Protein AF-A0A9E4UP31-F1 (afdb_monomer_lite)

Secondary structure (DSSP, 8-state):
-TTSGGGGS-SSSSP-TTHHHHHHHHHTT---EEEEEEEES-TTS--TTPEEEETTEEEEEEEEEEE-TTS-EEEEEEEEGGG-STT-EEEETTTEEEEEEEETT--

Sequence (107 aa):
LEAGLKDFISFNKGCYVGQEVVARLDTYDKVQRHLVRLSWKTVQAVSAGAALFFDGKQVGAITSVAASVSGAAEGLGYVRNAQAGQGTVLTADGDVEVRVGEPVGLA

Foldseek 3Di:
DQALCVVVDDLPDDDDPCSVVVVVCVVVVVRFKFKWKKKFQAQPQDDAQWFKADPNDGFWGFHAKDQDPNRIIMGIIIGTPVQQDFQRWIATNPRTTMGTHHTHNDD

Radius of gyration: 15.66 Å; chains: 1; bounding box: 41×24×41 Å

pLDDT: mean 87.24, std 9.49, range [46.12, 97.56]

Structure (mmCIF, N/CA/C/O backbone):
data_AF-A0A9E4UP31-F1
#
_entry.id   AF-A0A9E4UP31-F1
#
loop_
_atom_site.group_PDB
_atom_site.id
_atom_site.type_symbol
_atom_site.label_atom_id
_atom_site.label_alt_id
_atom_site.label_comp_id
_atom_site.label_asym_id
_atom_site.label_entity_id
_atom_site.label_seq_id
_atom_site.pdbx_PDB_ins_code
_atom_site.Cartn_x
_atom_site.Cartn_y
_atom_site.Cartn_z
_atom_site.occupancy
_atom_site.B_iso_or_equiv
_atom_site.auth_seq_id
_atom_site.auth_comp_id
_atom_site.auth_asym_id
_atom_site.auth_atom_id
_atom_site.pdbx_PDB_model_num
ATOM 1 N N . LEU A 1 1 ? 10.318 2.580 -8.915 1.00 77.12 1 LEU A N 1
ATOM 2 C CA . LEU A 1 1 ? 9.079 3.122 -9.514 1.00 77.12 1 LEU A CA 1
ATOM 3 C C . LEU A 1 1 ? 7.900 2.901 -8.577 1.00 77.12 1 LEU A C 1
ATOM 5 O O . LEU A 1 1 ? 7.413 3.877 -8.040 1.00 77.12 1 LEU A O 1
ATOM 9 N N . GLU A 1 2 ? 7.539 1.652 -8.266 1.00 80.31 2 GLU A N 1
ATOM 10 C CA . GLU A 1 2 ? 6.442 1.329 -7.325 1.00 80.31 2 GLU A CA 1
ATOM 11 C C . GLU A 1 2 ? 6.605 1.966 -5.927 1.00 80.31 2 GLU A C 1
ATOM 13 O O . GLU A 1 2 ? 5.630 2.357 -5.297 1.00 80.31 2 GLU A O 1
ATOM 18 N N . ALA A 1 3 ? 7.845 2.122 -5.451 1.00 84.38 3 ALA A N 1
ATOM 19 C CA . ALA A 1 3 ? 8.160 2.756 -4.167 1.00 84.38 3 ALA A CA 1
ATOM 20 C C . ALA A 1 3 ? 8.205 4.300 -4.191 1.00 84.38 3 ALA A C 1
ATOM 22 O O . ALA A 1 3 ? 8.637 4.900 -3.212 1.00 84.38 3 ALA A O 1
ATOM 23 N N . GLY A 1 4 ? 7.882 4.949 -5.315 1.00 81.38 4 GLY A N 1
ATOM 24 C CA . GLY A 1 4 ? 7.938 6.414 -5.430 1.00 81.38 4 GLY A CA 1
ATOM 25 C C . GLY A 1 4 ? 9.334 7.021 -5.591 1.00 81.38 4 GLY A C 1
ATOM 26 O O . GLY A 1 4 ? 9.474 8.213 -5.802 1.00 81.38 4 GLY A O 1
ATOM 27 N N . LEU A 1 5 ? 10.400 6.221 -5.542 1.00 85.38 5 LEU A N 1
ATOM 28 C CA . LEU A 1 5 ? 11.787 6.716 -5.579 1.00 85.38 5 LEU A CA 1
ATOM 29 C C . LEU A 1 5 ? 12.307 7.020 -6.997 1.00 85.38 5 LEU A C 1
ATOM 31 O O . LEU A 1 5 ? 13.488 6.815 -7.279 1.00 85.38 5 LEU A O 1
ATOM 35 N N . LYS A 1 6 ? 11.433 7.437 -7.922 1.00 83.81 6 LYS A N 1
ATOM 36 C CA . LYS A 1 6 ? 11.808 7.683 -9.326 1.00 83.81 6 LYS A CA 1
ATOM 37 C C . LYS A 1 6 ? 12.844 8.804 -9.444 1.00 83.81 6 LYS A C 1
ATOM 39 O O . LYS A 1 6 ? 13.796 8.647 -10.201 1.00 83.81 6 LYS A O 1
ATOM 44 N N . ASP A 1 7 ? 12.722 9.857 -8.641 1.00 82.69 7 ASP A N 1
ATOM 45 C CA . ASP A 1 7 ? 13.606 11.033 -8.699 1.00 82.69 7 ASP A CA 1
ATOM 46 C C . ASP A 1 7 ? 15.057 10.738 -8.293 1.00 82.69 7 ASP A C 1
ATOM 48 O O . ASP A 1 7 ? 15.978 11.481 -8.629 1.00 82.69 7 ASP A O 1
ATOM 52 N N . PHE A 1 8 ? 15.292 9.609 -7.621 1.00 84.25 8 PHE A N 1
ATOM 53 C CA . PHE A 1 8 ? 16.631 9.138 -7.261 1.00 84.25 8 PHE A CA 1
ATOM 54 C C . PHE A 1 8 ? 17.277 8.278 -8.360 1.00 84.25 8 PHE A C 1
ATOM 56 O O . PHE A 1 8 ? 18.416 7.820 -8.218 1.00 84.25 8 PHE A O 1
ATOM 63 N N . ILE A 1 9 ? 16.575 8.054 -9.474 1.00 84.06 9 ILE A N 1
ATOM 64 C CA . ILE A 1 9 ? 17.068 7.324 -10.639 1.00 84.06 9 ILE A CA 1
ATOM 65 C C . ILE A 1 9 ? 17.475 8.338 -11.704 1.00 84.06 9 ILE A C 1
ATOM 67 O O . ILE A 1 9 ? 16.654 9.040 -12.283 1.00 84.06 9 ILE A O 1
ATOM 71 N N . SER A 1 10 ? 18.768 8.380 -12.018 1.00 83.06 10 SER A N 1
ATOM 72 C CA . SER A 1 10 ? 19.237 9.161 -13.161 1.00 83.06 10 SER A CA 1
ATOM 73 C C . SER A 1 10 ? 19.068 8.352 -14.444 1.00 83.06 10 SER A C 1
ATOM 75 O O . SER A 1 10 ? 19.730 7.329 -14.635 1.00 83.06 10 SER A O 1
ATOM 77 N N . PHE A 1 11 ? 18.195 8.833 -15.326 1.00 79.62 11 PHE A N 1
ATOM 78 C CA . PHE A 1 11 ? 17.997 8.286 -16.670 1.00 79.62 11 PHE A CA 1
ATOM 79 C C . PHE A 1 11 ? 19.062 8.765 -17.673 1.00 79.62 11 PHE A C 1
ATOM 81 O O . PHE A 1 11 ? 19.194 8.179 -18.743 1.00 79.62 11 PHE A O 1
ATOM 88 N N . ASN A 1 12 ? 19.858 9.776 -17.297 1.00 81.44 12 ASN A N 1
ATOM 89 C CA . ASN A 1 12 ? 20.834 10.440 -18.170 1.00 81.44 12 ASN A CA 1
ATOM 90 C C . ASN A 1 12 ? 22.301 10.115 -17.825 1.00 81.44 12 ASN A C 1
ATOM 92 O O . ASN A 1 12 ? 23.208 10.643 -18.467 1.00 81.44 12 ASN A O 1
ATOM 96 N N . LYS A 1 13 ? 22.564 9.289 -16.802 1.00 79.06 13 LYS A N 1
ATOM 97 C CA . LYS A 1 13 ? 23.925 8.822 -16.483 1.00 79.06 13 LYS A CA 1
ATOM 98 C C . LYS A 1 13 ? 24.299 7.597 -17.325 1.00 79.06 13 LYS A C 1
ATOM 100 O O . LYS A 1 13 ? 23.434 6.957 -17.916 1.00 79.06 13 LYS A O 1
ATOM 105 N N . GLY A 1 14 ? 25.597 7.288 -17.376 1.00 80.69 14 GLY A N 1
ATOM 106 C CA . GLY A 1 14 ? 26.127 6.138 -18.116 1.00 80.69 14 GLY A CA 1
ATOM 107 C C . GLY A 1 14 ? 25.523 4.789 -17.694 1.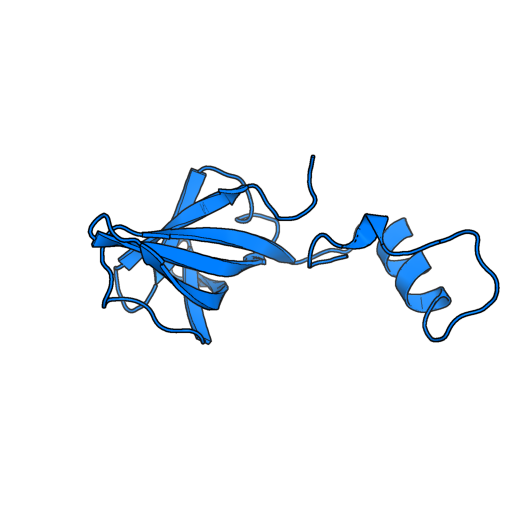00 80.69 14 GLY A C 1
ATOM 108 O O . GLY A 1 14 ? 24.781 4.705 -16.715 1.00 80.69 14 GLY A O 1
ATOM 109 N N . CYS A 1 15 ? 25.867 3.734 -18.439 1.00 85.81 15 CYS A N 1
ATOM 110 C CA . CYS A 1 15 ? 25.280 2.401 -18.286 1.00 85.81 15 CYS A CA 1
ATOM 111 C C . CYS A 1 15 ? 25.378 1.889 -16.840 1.00 85.81 15 CYS A C 1
ATOM 113 O O . CYS A 1 15 ? 26.474 1.736 -16.297 1.00 85.81 15 CYS A O 1
ATOM 115 N N . TYR A 1 16 ? 24.224 1.618 -16.230 1.00 87.19 1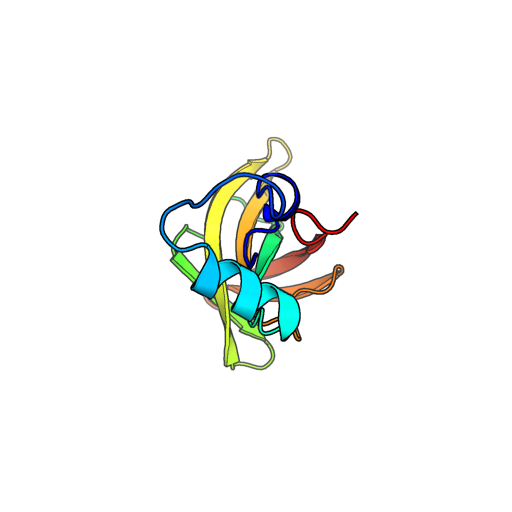6 TYR A N 1
ATOM 116 C CA . TYR A 1 16 ? 24.126 0.965 -14.928 1.00 87.19 16 TYR A CA 1
ATOM 117 C C . TYR A 1 16 ? 23.300 -0.319 -15.032 1.00 87.19 16 TYR A C 1
ATOM 119 O O . TYR A 1 16 ? 22.441 -0.474 -15.903 1.00 87.19 16 TYR A O 1
ATOM 127 N N . VAL A 1 17 ? 23.561 -1.257 -14.122 1.00 88.56 17 VAL A N 1
ATOM 128 C CA . VAL A 1 17 ? 22.889 -2.561 -14.100 1.00 88.56 17 VAL A CA 1
ATOM 129 C C . VAL A 1 17 ? 21.370 -2.376 -14.012 1.00 88.56 17 VAL A C 1
ATOM 131 O O . VAL A 1 17 ? 20.868 -1.726 -13.099 1.00 88.56 17 VAL A O 1
ATOM 134 N N . GLY A 1 18 ? 20.636 -2.964 -14.960 1.00 83.81 18 GLY A N 1
ATOM 135 C CA . GLY A 1 18 ? 19.170 -2.945 -14.980 1.00 83.81 18 GLY A CA 1
ATOM 136 C C . GLY A 1 18 ? 18.525 -1.711 -15.624 1.00 83.81 18 GLY A C 1
ATOM 137 O O . GLY A 1 18 ? 17.297 -1.627 -15.634 1.00 83.81 18 GLY A O 1
ATOM 138 N N . GLN A 1 19 ? 19.302 -0.784 -16.200 1.00 85.19 19 GLN A N 1
ATOM 139 C CA . GLN A 1 19 ? 18.783 0.435 -16.839 1.00 85.19 19 GLN A CA 1
ATOM 140 C C . GLN A 1 19 ? 17.721 0.160 -17.913 1.00 85.19 19 GLN A C 1
ATOM 142 O O . GLN A 1 19 ? 16.699 0.840 -17.940 1.00 85.19 19 GLN A O 1
ATOM 147 N N . GLU A 1 20 ? 17.918 -0.846 -18.771 1.00 85.25 20 GLU A N 1
ATOM 148 C CA . GLU A 1 20 ? 16.959 -1.190 -19.835 1.00 85.25 20 GLU A CA 1
ATOM 149 C C . GLU A 1 20 ? 15.590 -1.594 -19.272 1.00 85.25 20 GLU A C 1
ATOM 151 O O . GLU A 1 20 ? 14.546 -1.234 -19.819 1.00 85.25 20 GLU A O 1
ATOM 156 N N . VAL A 1 21 ? 15.585 -2.320 -18.151 1.00 84.12 21 VAL A N 1
ATOM 157 C CA . VAL A 1 21 ? 14.358 -2.767 -17.483 1.00 84.12 21 VAL A CA 1
ATOM 158 C C . VAL A 1 21 ? 13.656 -1.583 -16.825 1.00 84.12 21 VAL A C 1
ATOM 160 O O . VAL A 1 21 ? 12.449 -1.416 -16.996 1.00 84.12 21 VAL A O 1
ATOM 163 N N . VAL A 1 22 ? 14.406 -0.732 -16.119 1.00 82.88 22 VAL A N 1
ATOM 164 C CA . VAL A 1 22 ? 13.873 0.464 -15.452 1.00 82.88 22 VAL A CA 1
ATOM 165 C C . VAL A 1 22 ? 13.298 1.457 -16.466 1.00 82.88 22 VAL A C 1
ATOM 167 O O . VAL A 1 22 ? 12.170 1.909 -16.292 1.00 82.88 22 VAL A O 1
ATOM 170 N N . ALA A 1 23 ? 14.019 1.741 -17.555 1.00 80.69 23 ALA A N 1
ATOM 171 C CA . ALA A 1 23 ? 13.566 2.641 -18.617 1.00 80.69 23 ALA A CA 1
ATOM 172 C C . ALA A 1 23 ? 12.309 2.115 -19.328 1.00 80.69 23 ALA A C 1
ATOM 174 O O . ALA A 1 23 ? 11.390 2.878 -19.630 1.00 80.69 23 ALA A O 1
ATOM 175 N N . ARG A 1 24 ? 12.226 0.796 -19.551 1.00 81.69 24 ARG A N 1
ATOM 176 C CA . ARG A 1 24 ? 11.031 0.159 -20.114 1.00 81.69 24 ARG A CA 1
ATOM 177 C C . ARG A 1 24 ? 9.835 0.293 -19.171 1.00 81.69 24 ARG A C 1
ATOM 179 O O . ARG A 1 24 ? 8.757 0.659 -19.623 1.00 81.69 24 ARG A O 1
ATOM 186 N N . LEU A 1 25 ? 10.001 0.004 -17.881 1.00 79.19 25 LEU A N 1
ATOM 187 C CA . LEU A 1 25 ? 8.912 0.139 -16.906 1.00 79.19 25 LEU A CA 1
ATOM 188 C C . LEU A 1 25 ? 8.397 1.579 -16.807 1.00 79.19 25 LEU A C 1
ATOM 190 O O . LEU A 1 25 ? 7.190 1.765 -16.679 1.00 79.19 25 LEU A O 1
ATOM 194 N N . ASP A 1 26 ? 9.296 2.560 -16.917 1.00 77.06 26 ASP A N 1
ATOM 195 C CA . ASP A 1 26 ? 8.954 3.982 -16.928 1.00 77.06 26 ASP A CA 1
ATOM 196 C C . ASP A 1 26 ? 8.145 4.383 -18.167 1.00 77.06 26 ASP A C 1
ATOM 198 O O . ASP A 1 26 ? 7.093 5.001 -18.059 1.00 77.06 26 ASP A O 1
ATOM 202 N N . THR A 1 27 ? 8.600 3.953 -19.348 1.00 73.50 27 THR A N 1
ATOM 203 C CA . THR A 1 27 ? 7.986 4.318 -20.636 1.00 73.50 27 THR A CA 1
ATOM 204 C C . THR A 1 27 ? 6.547 3.816 -20.764 1.00 73.50 27 THR A C 1
ATOM 206 O O . THR A 1 27 ? 5.723 4.452 -21.413 1.00 73.50 27 THR A O 1
ATOM 209 N N . TYR A 1 28 ? 6.240 2.657 -20.180 1.00 71.75 28 TYR A N 1
ATOM 210 C CA . TYR A 1 28 ? 4.938 2.009 -20.346 1.00 71.75 28 TYR A CA 1
ATOM 211 C C . TYR A 1 28 ? 3.964 2.230 -19.179 1.00 71.75 28 TYR A C 1
ATOM 213 O O . TYR A 1 28 ? 2.910 1.597 -19.184 1.00 71.75 28 TYR A O 1
ATOM 221 N N . ASP A 1 29 ? 4.323 3.050 -18.185 1.00 66.56 29 ASP A N 1
ATOM 222 C CA . ASP A 1 29 ? 3.531 3.306 -16.969 1.00 66.56 29 ASP A CA 1
ATOM 223 C C . ASP A 1 29 ? 2.901 2.032 -16.368 1.00 66.56 29 ASP A C 1
ATOM 225 O O . ASP A 1 29 ? 1.712 1.927 -16.070 1.00 66.56 29 ASP A O 1
AT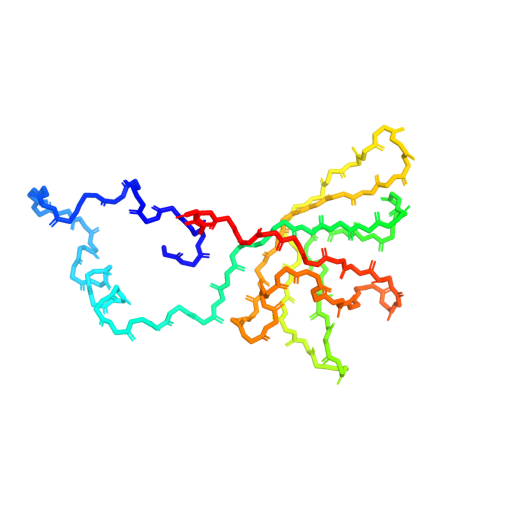OM 229 N N . LYS A 1 30 ? 3.712 0.972 -16.254 1.00 73.00 30 LYS A N 1
ATOM 230 C CA . LYS A 1 30 ? 3.230 -0.356 -15.834 1.00 73.00 30 LYS A CA 1
ATOM 231 C C . LYS A 1 30 ? 3.219 -0.547 -14.322 1.00 73.00 30 LYS A C 1
ATOM 233 O O . LYS A 1 30 ? 3.110 -1.685 -13.866 1.00 73.00 30 LYS A O 1
ATOM 238 N N . VAL A 1 31 ? 3.329 0.521 -13.537 1.00 79.44 31 VAL A N 1
ATOM 239 C CA . VAL A 1 31 ? 3.323 0.444 -12.073 1.00 79.44 31 VAL A CA 1
ATOM 240 C C . VAL A 1 31 ? 1.963 -0.083 -11.606 1.00 79.44 31 VAL A C 1
ATOM 242 O O . VAL A 1 31 ? 0.934 0.569 -11.741 1.00 79.44 31 VAL A O 1
ATOM 245 N N . GLN A 1 32 ? 1.942 -1.320 -11.100 1.00 86.94 32 GLN A N 1
ATOM 246 C CA . GLN A 1 32 ? 0.702 -1.977 -10.668 1.00 86.94 32 GLN A CA 1
ATOM 247 C C . GLN A 1 32 ? 0.383 -1.708 -9.196 1.00 86.94 32 GLN A C 1
ATOM 249 O O . GLN A 1 32 ? -0.754 -1.919 -8.760 1.00 86.94 32 GLN A O 1
ATOM 254 N N . ARG A 1 33 ? 1.381 -1.277 -8.419 1.00 91.94 33 ARG A N 1
ATOM 255 C CA . ARG A 1 33 ? 1.270 -0.998 -6.990 1.00 91.94 33 ARG A CA 1
ATOM 256 C C . ARG A 1 33 ? 2.050 0.253 -6.624 1.00 91.94 33 ARG A C 1
ATOM 258 O O . ARG A 1 33 ? 3.114 0.503 -7.180 1.00 91.94 33 ARG A O 1
ATOM 265 N N . HIS A 1 34 ? 1.552 0.969 -5.629 1.00 92.56 34 HIS A N 1
ATOM 266 C CA . HIS A 1 34 ? 2.236 2.112 -5.043 1.00 92.56 34 HIS A CA 1
ATOM 267 C C . HIS A 1 34 ? 2.512 1.855 -3.571 1.00 92.56 34 HIS A C 1
ATOM 269 O O . HIS A 1 34 ? 1.687 1.265 -2.867 1.00 92.56 34 HIS A O 1
ATOM 275 N N . LEU A 1 35 ? 3.678 2.307 -3.118 1.00 94.88 35 LEU A N 1
ATOM 276 C CA . LEU A 1 35 ? 3.963 2.462 -1.702 1.00 94.88 35 LEU A CA 1
ATOM 277 C C . LEU A 1 35 ? 3.187 3.676 -1.185 1.00 94.88 35 LEU A C 1
ATOM 279 O O . LEU A 1 35 ? 3.376 4.791 -1.670 1.00 94.88 35 LEU A O 1
ATOM 283 N N . VAL A 1 36 ? 2.318 3.458 -0.208 1.00 95.44 36 VAL A N 1
ATOM 284 C CA . VAL A 1 36 ? 1.459 4.496 0.371 1.00 95.44 36 VAL A CA 1
ATOM 285 C C . VAL A 1 36 ? 1.677 4.587 1.875 1.00 95.44 36 VAL A C 1
ATOM 287 O O . VAL A 1 36 ? 2.033 3.596 2.523 1.00 95.44 36 VAL A O 1
ATOM 290 N N . ARG A 1 37 ? 1.427 5.772 2.442 1.00 94.94 37 ARG A N 1
ATOM 291 C CA . ARG A 1 37 ? 1.255 5.916 3.891 1.00 94.94 37 ARG A CA 1
ATOM 292 C C . ARG A 1 37 ? -0.098 5.344 4.296 1.00 94.94 37 ARG A C 1
ATOM 294 O O . ARG A 1 37 ? -1.092 5.540 3.606 1.00 94.94 37 ARG A O 1
ATOM 301 N N . LEU A 1 38 ? -0.138 4.647 5.419 1.00 94.88 38 LEU A N 1
ATOM 302 C CA . LEU A 1 38 ? -1.332 4.021 5.971 1.00 94.88 38 LEU A CA 1
ATOM 303 C C . LEU A 1 38 ? -1.540 4.516 7.397 1.00 94.88 38 LEU A C 1
ATOM 305 O O . LEU A 1 38 ? -0.572 4.745 8.119 1.00 94.88 38 LEU A O 1
ATOM 309 N N . SER A 1 39 ? -2.795 4.681 7.804 1.00 93.94 39 SER A N 1
ATOM 310 C CA . SER A 1 39 ? -3.142 5.105 9.165 1.00 93.94 39 SER A CA 1
ATOM 311 C C . SER A 1 39 ? -4.403 4.413 9.665 1.00 93.94 39 SER A C 1
ATOM 313 O O . SER A 1 39 ? -5.346 4.200 8.903 1.00 93.94 39 S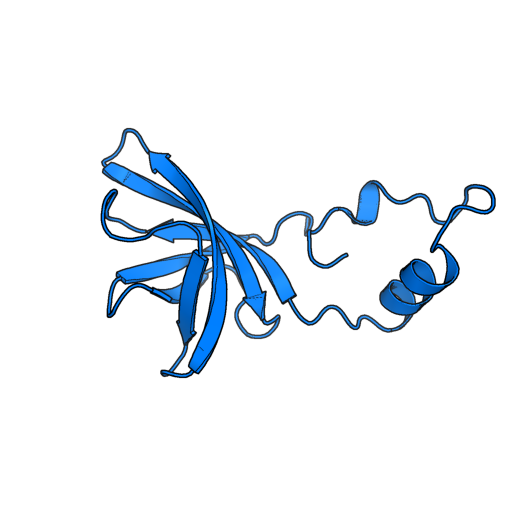ER A O 1
ATOM 315 N N . TRP A 1 40 ? -4.421 4.061 10.945 1.00 92.75 40 TRP A N 1
ATOM 316 C CA . TRP A 1 40 ? -5.558 3.438 11.615 1.00 92.75 40 TRP A CA 1
ATOM 317 C C . TRP A 1 40 ? -5.608 3.861 13.085 1.00 92.75 40 TRP A C 1
ATOM 319 O O . TRP A 1 40 ? -4.650 4.389 13.650 1.00 92.75 40 TRP A O 1
ATOM 329 N N . LYS A 1 41 ? -6.770 3.694 13.714 1.00 88.12 41 LYS A N 1
ATOM 330 C CA . LYS A 1 41 ? -7.050 4.297 15.027 1.00 88.12 41 LYS A CA 1
ATOM 331 C C . LYS A 1 41 ? -6.478 3.531 16.223 1.00 88.12 41 LYS A C 1
ATOM 333 O O . LYS A 1 41 ? -6.502 4.078 17.317 1.00 88.12 41 LYS A O 1
ATOM 338 N N . THR A 1 42 ? -5.991 2.304 16.040 1.00 80.88 42 THR A N 1
ATOM 339 C CA . THR A 1 42 ? -5.705 1.389 17.158 1.00 80.88 42 THR A CA 1
ATOM 340 C C . THR A 1 42 ? -4.293 0.812 17.068 1.00 80.88 42 THR A C 1
ATOM 342 O O . THR A 1 42 ? -3.966 0.134 16.099 1.00 80.88 42 THR A O 1
ATOM 345 N N . VAL A 1 43 ? -3.465 1.017 18.098 1.00 67.69 43 VAL A N 1
ATOM 346 C CA . VAL A 1 43 ? -2.037 0.622 18.097 1.00 67.69 43 VAL A CA 1
ATOM 347 C C . VAL A 1 43 ? -1.796 -0.880 17.897 1.00 67.69 43 VAL A C 1
ATOM 349 O O . VAL A 1 43 ? -0.800 -1.266 17.296 1.00 67.69 43 VAL A O 1
ATOM 352 N N . GLN A 1 44 ? -2.688 -1.737 18.393 1.00 64.50 44 GLN A N 1
ATOM 353 C CA . GLN A 1 44 ? -2.417 -3.173 18.546 1.00 64.50 44 GLN A CA 1
ATOM 354 C C . GLN A 1 44 ? -3.041 -4.077 17.484 1.00 64.50 44 GLN A C 1
ATOM 356 O O . GLN A 1 44 ? -2.887 -5.290 17.561 1.00 64.50 44 GLN A O 1
ATOM 361 N N . ALA A 1 45 ? -3.744 -3.507 16.509 1.00 72.19 45 ALA A N 1
ATOM 362 C CA . ALA A 1 45 ? -4.627 -4.291 15.657 1.00 72.19 45 ALA A CA 1
ATOM 363 C C . ALA A 1 45 ? -3.992 -4.742 14.332 1.00 72.19 45 ALA A C 1
ATOM 365 O O . ALA A 1 45 ? -4.618 -5.481 13.592 1.00 72.19 45 ALA A O 1
ATOM 366 N N . VAL A 1 46 ? -2.786 -4.275 13.981 1.00 87.12 46 VAL A N 1
ATOM 367 C CA . VAL A 1 46 ? -2.210 -4.564 12.660 1.00 87.12 46 VAL A CA 1
ATOM 368 C C . VAL A 1 46 ? -0.694 -4.711 12.724 1.00 87.12 46 VAL A C 1
ATOM 370 O O . VAL A 1 46 ? -0.003 -3.876 13.305 1.00 87.12 46 VAL A O 1
ATOM 373 N N . SER A 1 47 ? -0.174 -5.772 12.106 1.00 90.88 47 SER A N 1
ATOM 374 C CA . SER A 1 47 ? 1.252 -6.103 12.059 1.00 90.88 47 SER A CA 1
ATOM 375 C C . SER A 1 47 ? 1.843 -5.928 10.657 1.00 90.88 47 SER A C 1
ATOM 377 O O . SER A 1 47 ? 1.138 -5.886 9.645 1.00 90.88 47 SER A O 1
ATOM 379 N N . ALA A 1 48 ? 3.172 -5.829 10.580 1.00 92.94 48 ALA A N 1
ATOM 380 C CA . ALA A 1 48 ? 3.865 -5.906 9.299 1.00 92.94 48 ALA A CA 1
ATOM 381 C C . ALA A 1 48 ? 3.612 -7.279 8.651 1.00 92.94 48 ALA A C 1
ATOM 383 O O . ALA A 1 48 ? 3.701 -8.313 9.307 1.00 92.94 48 ALA A O 1
ATOM 384 N N . GLY A 1 49 ? 3.299 -7.280 7.358 1.00 94.12 49 GLY A N 1
ATOM 385 C CA . GLY A 1 49 ? 2.862 -8.452 6.602 1.00 94.12 49 GLY A CA 1
ATOM 386 C C . GLY A 1 49 ? 1.342 -8.615 6.514 1.00 94.12 49 GLY A C 1
ATOM 387 O O . GLY A 1 49 ? 0.884 -9.415 5.699 1.00 94.12 49 GLY A O 1
ATOM 388 N N . ALA A 1 50 ? 0.552 -7.854 7.283 1.00 95.19 50 ALA A N 1
ATOM 389 C CA . ALA A 1 50 ? -0.906 -7.943 7.239 1.00 95.19 50 ALA A CA 1
ATOM 390 C C . ALA A 1 50 ? -1.454 -7.602 5.844 1.00 95.19 50 ALA A C 1
ATOM 392 O O . ALA A 1 50 ? -1.060 -6.610 5.223 1.00 95.19 50 ALA A O 1
ATOM 393 N N . ALA A 1 51 ? -2.373 -8.433 5.352 1.00 97.25 51 ALA A N 1
ATOM 394 C CA . ALA A 1 51 ? -3.030 -8.229 4.070 1.00 97.25 51 ALA A CA 1
ATOM 395 C C . ALA A 1 51 ? -4.057 -7.088 4.151 1.00 97.25 51 ALA A C 1
ATOM 397 O O . ALA A 1 51 ? -4.782 -6.963 5.135 1.00 97.25 51 ALA A O 1
ATOM 398 N N . LEU A 1 52 ? -4.120 -6.282 3.090 1.00 97.25 52 LEU A N 1
ATOM 399 C CA . LEU A 1 52 ? -5.099 -5.210 2.924 1.00 97.25 52 LEU A CA 1
ATOM 400 C C . LEU A 1 52 ? -6.192 -5.653 1.960 1.00 97.25 52 LEU A C 1
ATOM 402 O O . LEU A 1 52 ? -5.885 -6.154 0.871 1.00 97.25 52 LEU A O 1
ATOM 406 N N . PHE A 1 53 ? -7.444 -5.407 2.326 1.00 97.56 53 PHE A N 1
ATOM 407 C CA . PHE A 1 53 ? -8.616 -5.799 1.558 1.00 97.56 53 PHE A CA 1
ATOM 408 C C . PHE A 1 53 ? -9.478 -4.598 1.164 1.00 97.56 53 PHE A C 1
ATOM 410 O O . PHE A 1 53 ? -9.575 -3.610 1.887 1.00 97.56 53 PHE A O 1
ATOM 417 N N . PHE A 1 54 ? -10.107 -4.712 -0.002 1.00 97.00 54 PHE A N 1
ATOM 418 C CA . PHE A 1 54 ? -11.147 -3.817 -0.504 1.00 97.00 54 PHE A CA 1
ATOM 419 C C . PHE A 1 54 ? -12.245 -4.689 -1.114 1.00 97.00 54 PHE A C 1
ATOM 421 O O . PHE A 1 54 ? -11.937 -5.562 -1.931 1.00 97.00 54 PHE A O 1
ATOM 428 N N . ASP A 1 55 ? -13.495 -4.517 -0.684 1.00 94.69 55 ASP A N 1
ATOM 429 C CA . ASP A 1 55 ? -14.630 -5.366 -1.085 1.00 94.69 55 ASP A CA 1
ATOM 430 C C . ASP A 1 55 ? -14.327 -6.877 -0.991 1.00 94.69 55 ASP A C 1
ATOM 432 O O . ASP A 1 55 ? -14.585 -7.658 -1.911 1.00 94.69 55 ASP A O 1
ATOM 436 N N . GLY A 1 56 ? -13.682 -7.294 0.105 1.00 93.56 56 GLY A N 1
ATOM 437 C CA . GLY A 1 56 ? -13.310 -8.692 0.362 1.00 93.56 56 GLY A CA 1
ATOM 438 C C . GLY A 1 56 ? -12.172 -9.240 -0.510 1.00 93.56 56 GLY A C 1
ATOM 439 O O . GLY A 1 56 ? -11.798 -10.404 -0.374 1.00 93.56 56 GLY A O 1
ATOM 440 N N . LYS A 1 57 ? -11.582 -8.430 -1.397 1.00 96.44 57 LYS A N 1
ATOM 441 C CA . LYS A 1 57 ? -10.443 -8.825 -2.236 1.00 96.44 57 LYS A CA 1
ATOM 442 C C . LYS A 1 57 ? -9.150 -8.264 -1.683 1.00 96.44 57 LYS A C 1
ATOM 444 O O . LYS A 1 57 ? -9.069 -7.081 -1.371 1.00 96.44 57 LYS A O 1
ATOM 449 N N . GLN A 1 58 ? -8.108 -9.088 -1.642 1.00 97.19 58 GLN A N 1
ATOM 450 C CA . GLN A 1 58 ? -6.785 -8.617 -1.255 1.00 97.19 58 GLN A CA 1
ATOM 451 C C . GLN A 1 58 ? -6.216 -7.668 -2.323 1.00 97.19 58 GLN A C 1
ATOM 453 O O . GLN A 1 58 ? -5.968 -8.056 -3.473 1.00 97.19 58 GLN A O 1
ATOM 458 N N . VAL A 1 59 ? -5.969 -6.423 -1.925 1.00 97.38 59 VAL A N 1
ATOM 459 C CA . VAL A 1 59 ? -5.442 -5.347 -2.779 1.00 97.38 59 VAL A CA 1
ATOM 460 C C . VAL A 1 59 ? -4.042 -4.896 -2.381 1.00 97.38 59 VAL A C 1
ATOM 462 O O . VAL A 1 59 ? -3.423 -4.127 -3.114 1.00 97.38 59 VAL A O 1
ATOM 465 N N . GLY A 1 60 ? -3.503 -5.396 -1.272 1.00 96.69 60 GLY A N 1
ATOM 466 C CA . GLY A 1 60 ? -2.186 -4.987 -0.809 1.00 96.69 60 GLY A CA 1
ATOM 467 C C . GLY A 1 60 ? -1.704 -5.723 0.429 1.00 96.69 60 GLY A C 1
ATOM 468 O O . GLY A 1 60 ? -2.289 -6.727 0.848 1.00 96.69 60 GLY A O 1
ATOM 469 N N . ALA A 1 61 ? -0.626 -5.198 0.997 1.00 97.50 61 ALA A N 1
ATOM 470 C CA . ALA A 1 61 ? -0.104 -5.618 2.287 1.00 97.50 61 ALA A CA 1
ATOM 471 C C . ALA A 1 61 ? 0.644 -4.471 2.976 1.00 97.50 61 ALA A C 1
ATOM 473 O O . ALA A 1 61 ? 1.257 -3.626 2.317 1.00 97.50 61 ALA A O 1
ATOM 474 N N . ILE A 1 62 ? 0.615 -4.481 4.304 1.00 95.94 62 ILE A N 1
ATOM 475 C CA . ILE A 1 62 ? 1.372 -3.570 5.162 1.00 95.94 62 ILE A CA 1
ATOM 476 C C . ILE A 1 62 ? 2.805 -4.077 5.271 1.00 95.94 62 ILE A C 1
ATOM 478 O O . ILE A 1 62 ? 3.039 -5.259 5.500 1.00 95.94 62 ILE A O 1
ATOM 482 N N . THR A 1 63 ? 3.780 -3.192 5.105 1.00 96.19 63 THR A N 1
ATOM 483 C CA . THR A 1 63 ? 5.212 -3.520 5.164 1.00 96.19 63 THR A CA 1
ATOM 484 C C . THR A 1 63 ? 5.871 -3.061 6.454 1.00 96.19 63 THR A C 1
ATOM 486 O O . THR A 1 63 ? 6.837 -3.672 6.897 1.00 96.19 63 THR A O 1
ATOM 489 N N . SER A 1 64 ? 5.375 -1.984 7.059 1.00 93.31 64 SER A N 1
ATOM 490 C CA . SER A 1 64 ? 5.923 -1.433 8.297 1.00 93.31 64 SER A CA 1
ATOM 491 C C . SER A 1 64 ? 4.825 -0.798 9.134 1.00 93.31 64 SER A C 1
ATOM 493 O O . SER A 1 64 ? 3.834 -0.307 8.598 1.00 93.31 64 SER A O 1
ATOM 495 N N . VAL A 1 65 ? 5.019 -0.817 10.451 1.00 93.44 65 VAL A N 1
ATOM 496 C CA . VAL A 1 65 ? 4.085 -0.278 11.439 1.00 93.44 65 VAL A CA 1
ATOM 497 C C . VAL A 1 65 ? 4.863 0.577 12.432 1.00 93.44 65 VAL A C 1
ATOM 499 O O . VAL A 1 65 ? 5.940 0.192 12.883 1.00 93.44 65 VAL A O 1
ATOM 502 N N . ALA A 1 66 ? 4.302 1.728 12.774 1.00 90.44 66 ALA A N 1
ATOM 503 C CA . ALA A 1 66 ? 4.777 2.648 13.786 1.00 90.44 66 ALA A CA 1
ATOM 504 C C . ALA A 1 66 ? 3.596 3.067 14.670 1.00 90.44 66 ALA A C 1
ATOM 506 O O . ALA A 1 66 ? 2.548 3.498 14.186 1.00 90.44 66 ALA A O 1
ATOM 507 N N . ALA A 1 67 ? 3.765 2.944 15.984 1.00 85.12 67 ALA A N 1
ATOM 508 C CA . ALA A 1 67 ? 2.800 3.470 16.938 1.00 85.12 67 ALA A CA 1
ATOM 509 C C . ALA A 1 67 ? 2.940 4.996 17.023 1.00 85.12 67 ALA A C 1
ATOM 511 O O . ALA A 1 67 ? 4.055 5.510 17.132 1.00 85.12 67 ALA A O 1
ATOM 512 N N . SER A 1 68 ? 1.820 5.715 17.008 1.00 77.38 68 SER A N 1
ATOM 513 C CA . SER A 1 68 ? 1.791 7.147 17.293 1.00 77.38 68 SER A CA 1
ATOM 514 C C . SER A 1 68 ? 1.518 7.383 18.777 1.00 77.38 68 SER A C 1
ATOM 516 O O . SER A 1 68 ? 0.774 6.642 19.422 1.00 77.38 68 SER A O 1
ATOM 518 N N . VAL A 1 69 ? 2.086 8.458 19.327 1.00 73.81 69 VAL A N 1
ATOM 519 C CA . VAL A 1 69 ? 1.924 8.849 20.743 1.00 73.81 69 VAL A CA 1
ATOM 520 C C . VAL A 1 69 ? 0.458 9.170 21.083 1.00 73.81 69 VAL A C 1
ATOM 522 O O . VAL A 1 69 ? 0.050 9.088 22.236 1.00 73.81 69 VAL A O 1
ATOM 525 N N . SER A 1 70 ? -0.360 9.484 20.075 1.00 76.56 70 SER A N 1
ATOM 526 C CA . SER A 1 70 ? -1.792 9.782 20.203 1.00 76.56 70 SER A CA 1
ATOM 527 C C . SER A 1 70 ? -2.693 8.549 20.370 1.00 76.56 70 SER A C 1
ATOM 529 O O . SER A 1 70 ? -3.906 8.705 20.496 1.00 76.56 70 SER A O 1
ATOM 531 N N . GLY A 1 71 ? -2.139 7.332 20.336 1.00 75.19 71 GLY A N 1
ATOM 532 C CA . GLY A 1 71 ? -2.914 6.085 20.361 1.00 75.19 71 GLY A CA 1
ATOM 533 C C . GLY A 1 71 ? -3.421 5.627 18.987 1.00 75.19 71 GLY A C 1
ATOM 534 O O . GLY A 1 71 ? -3.969 4.532 18.879 1.00 75.19 71 GLY A O 1
ATOM 535 N N . ALA A 1 72 ? -3.191 6.417 17.934 1.00 84.19 72 ALA A N 1
ATOM 536 C CA . ALA A 1 72 ? -3.296 5.962 16.550 1.00 84.19 72 ALA A CA 1
ATOM 537 C C . ALA A 1 72 ? -2.039 5.177 16.139 1.00 84.19 72 ALA A C 1
ATOM 539 O O . ALA A 1 72 ? -0.987 5.278 16.773 1.00 84.19 72 ALA A O 1
ATOM 540 N N . ALA A 1 73 ? -2.125 4.418 15.053 1.00 90.56 73 ALA A N 1
ATOM 541 C CA . ALA A 1 73 ? -0.969 3.789 14.435 1.00 90.56 73 ALA A CA 1
ATOM 542 C C . ALA A 1 73 ? -0.899 4.113 12.948 1.00 90.56 73 ALA A C 1
ATOM 544 O O . ALA A 1 73 ? -1.892 4.431 12.288 1.00 90.56 73 ALA A O 1
ATOM 545 N N . GLU A 1 74 ? 0.325 4.081 12.450 1.00 92.38 74 GLU A N 1
ATOM 546 C CA . GLU A 1 74 ? 0.667 4.433 11.089 1.00 92.38 74 GLU A CA 1
ATOM 547 C C . GLU A 1 74 ? 1.607 3.396 10.502 1.00 92.38 74 GLU A C 1
ATOM 549 O O . GLU A 1 74 ? 2.242 2.621 11.213 1.00 92.38 74 GLU A O 1
ATOM 554 N N . GLY A 1 75 ? 1.724 3.381 9.186 1.00 93.25 75 GLY A N 1
ATOM 555 C CA . GLY A 1 75 ? 2.580 2.427 8.515 1.00 93.25 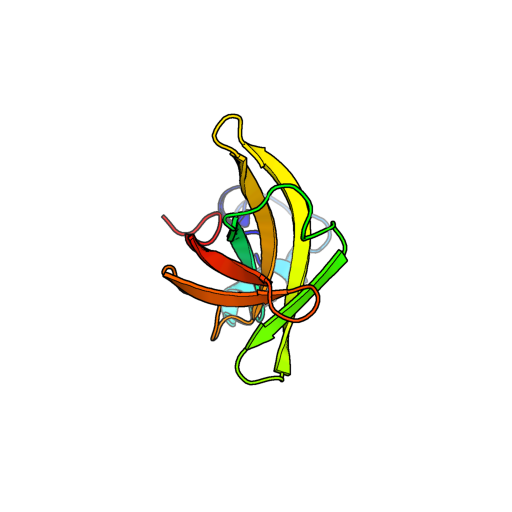75 GLY A CA 1
ATOM 556 C C . GLY A 1 75 ? 2.802 2.761 7.060 1.00 93.25 75 GLY A C 1
ATOM 557 O O . GLY A 1 75 ? 2.281 3.744 6.530 1.00 93.25 75 GLY A O 1
ATOM 558 N N . LEU A 1 76 ? 3.570 1.898 6.411 1.00 95.25 76 LEU A N 1
ATOM 559 C CA . LEU A 1 76 ? 3.678 1.863 4.962 1.00 95.25 76 LEU A CA 1
ATOM 560 C C . LEU A 1 76 ? 3.127 0.540 4.456 1.00 95.25 76 LEU A C 1
ATOM 562 O O . LEU A 1 76 ? 3.169 -0.476 5.155 1.00 95.25 76 LEU A O 1
ATOM 566 N N . GLY A 1 77 ? 2.648 0.543 3.222 1.00 96.06 77 GLY A N 1
ATOM 567 C CA . GLY A 1 77 ? 2.255 -0.677 2.538 1.00 96.06 77 GLY A CA 1
ATOM 568 C C . GLY A 1 77 ? 2.188 -0.493 1.036 1.00 96.06 77 GLY A C 1
ATOM 569 O O . GLY A 1 77 ? 2.117 0.628 0.534 1.00 96.06 77 GLY A O 1
ATOM 570 N N . TYR A 1 78 ? 2.208 -1.613 0.324 1.00 96.62 78 TYR A N 1
ATOM 571 C CA . TYR A 1 78 ? 1.971 -1.628 -1.112 1.00 96.62 78 TYR A CA 1
ATOM 572 C C . TYR A 1 78 ? 0.497 -1.886 -1.379 1.00 96.62 78 TYR A C 1
ATOM 574 O O . TYR A 1 78 ? -0.038 -2.914 -0.959 1.00 96.62 78 TYR A O 1
ATOM 582 N N . VAL A 1 79 ? -0.135 -0.983 -2.124 1.00 96.25 79 VAL A N 1
ATOM 583 C CA . VAL A 1 79 ? -1.540 -1.080 -2.533 1.00 96.25 79 VAL A CA 1
ATOM 584 C C . VAL A 1 79 ? -1.620 -1.038 -4.054 1.00 96.25 79 VAL A C 1
ATOM 586 O O . VAL A 1 79 ? -0.853 -0.328 -4.704 1.00 96.25 79 VAL A O 1
ATOM 589 N N . ARG A 1 80 ? -2.520 -1.831 -4.644 1.00 95.19 80 ARG A N 1
ATOM 590 C CA . ARG A 1 80 ? -2.806 -1.786 -6.087 1.00 95.19 80 ARG A CA 1
ATOM 591 C C . ARG A 1 80 ? -3.192 -0.372 -6.515 1.00 95.19 80 ARG A C 1
ATOM 593 O O . ARG A 1 80 ? -3.903 0.311 -5.789 1.00 95.19 80 ARG A O 1
ATOM 600 N N . ASN A 1 81 ? -2.785 0.022 -7.720 1.00 91.31 81 ASN A N 1
ATOM 601 C CA . ASN A 1 81 ? -2.996 1.376 -8.243 1.00 91.31 81 ASN A CA 1
ATOM 602 C C . ASN A 1 81 ? -4.452 1.870 -8.089 1.00 91.31 81 ASN A C 1
ATOM 604 O O . ASN A 1 81 ? -4.692 2.941 -7.545 1.00 91.31 81 ASN A O 1
ATOM 608 N N . ALA A 1 82 ? -5.435 1.024 -8.412 1.00 92.50 82 ALA A N 1
ATOM 609 C CA . ALA A 1 82 ? -6.855 1.363 -8.292 1.00 92.50 82 ALA A CA 1
ATOM 610 C C . ALA A 1 82 ? -7.332 1.725 -6.864 1.00 92.50 82 ALA A C 1
ATOM 612 O O . ALA A 1 82 ? -8.391 2.328 -6.722 1.00 92.50 82 ALA A O 1
ATOM 613 N N . GLN A 1 83 ? -6.587 1.355 -5.816 1.00 95.69 83 GLN A N 1
ATOM 614 C CA . GLN A 1 83 ? -6.903 1.627 -4.406 1.00 95.69 83 GLN A CA 1
ATOM 615 C C . GLN A 1 83 ? -5.823 2.474 -3.708 1.00 95.69 83 GLN A C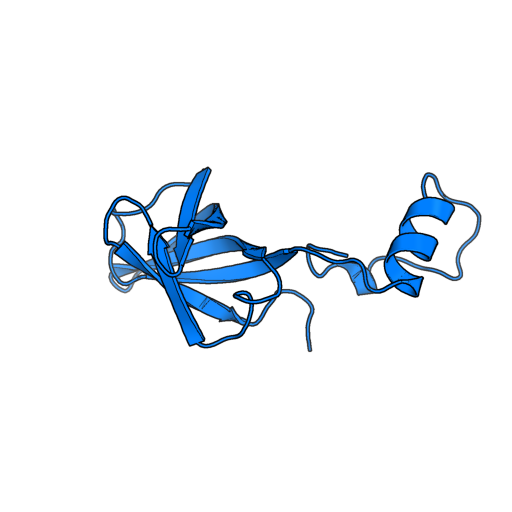 1
ATOM 617 O O . GLN A 1 83 ? -5.894 2.690 -2.501 1.00 95.69 83 GLN A O 1
ATOM 622 N N . ALA A 1 84 ? -4.813 2.954 -4.438 1.00 92.69 84 ALA A N 1
ATOM 623 C CA . ALA A 1 84 ? -3.710 3.733 -3.875 1.00 92.69 84 ALA A CA 1
ATOM 624 C C . ALA A 1 84 ? -4.044 5.230 -3.694 1.00 92.69 84 ALA A C 1
ATOM 626 O O . ALA A 1 84 ? -3.192 5.995 -3.252 1.00 92.69 84 ALA A O 1
ATOM 627 N N . GLY A 1 85 ? -5.263 5.660 -4.036 1.00 92.25 85 GLY A N 1
ATOM 628 C CA . GLY A 1 85 ? -5.695 7.049 -3.896 1.00 92.25 85 GLY A CA 1
ATOM 629 C C . GLY A 1 85 ? -5.896 7.465 -2.437 1.00 92.25 85 GLY A C 1
ATOM 630 O O . GLY A 1 85 ? -6.452 6.706 -1.636 1.00 92.25 85 GLY A O 1
ATOM 631 N N . GLN A 1 86 ? -5.489 8.693 -2.105 1.00 93.62 86 GLN A N 1
ATOM 632 C CA . GLN A 1 86 ? -5.673 9.277 -0.776 1.00 93.62 86 GLN A CA 1
ATOM 633 C C . GLN A 1 86 ? -7.150 9.232 -0.350 1.00 93.62 86 GLN A C 1
ATOM 635 O O . GLN A 1 86 ? -8.053 9.536 -1.127 1.00 93.62 86 GLN A O 1
ATOM 640 N N . GLY A 1 87 ? -7.393 8.857 0.904 1.00 94.12 87 GLY A N 1
ATOM 641 C CA . GLY A 1 87 ? -8.730 8.748 1.486 1.00 94.12 87 GLY A CA 1
ATOM 642 C C . GLY A 1 87 ? -9.414 7.401 1.251 1.00 94.12 87 GLY A C 1
ATOM 643 O O . GLY A 1 87 ? -10.443 7.149 1.877 1.00 94.12 87 GLY A O 1
ATOM 644 N N . THR A 1 88 ? -8.843 6.514 0.428 1.00 96.56 88 THR A N 1
ATOM 645 C CA . THR A 1 88 ? -9.358 5.145 0.269 1.00 96.56 88 THR A CA 1
ATOM 646 C C . THR A 1 88 ? -9.330 4.420 1.614 1.00 96.56 88 THR A C 1
ATOM 648 O O . THR A 1 88 ? -8.329 4.460 2.335 1.00 96.56 88 THR A O 1
ATOM 651 N N . VAL A 1 89 ? -10.434 3.755 1.955 1.00 96.81 89 VAL A N 1
ATOM 652 C CA . VAL A 1 89 ? -10.558 2.937 3.166 1.00 96.81 89 VAL A CA 1
ATOM 653 C C . VAL A 1 89 ? -10.406 1.471 2.783 1.00 96.81 89 VAL A C 1
ATOM 655 O O . VAL A 1 89 ? -11.081 0.984 1.879 1.00 96.81 89 VAL A O 1
ATOM 658 N N . LEU A 1 90 ? -9.498 0.791 3.468 1.00 96.75 90 LEU A N 1
ATOM 659 C CA . LEU A 1 90 ? -9.205 -0.630 3.338 1.00 96.75 90 LEU A CA 1
ATOM 660 C C . LEU A 1 90 ? -9.466 -1.319 4.676 1.00 96.75 90 LEU A C 1
ATOM 662 O O . LEU A 1 90 ? -9.531 -0.659 5.713 1.00 96.75 90 LEU A O 1
ATOM 666 N N . THR A 1 91 ? -9.549 -2.644 4.666 1.00 96.31 91 THR A N 1
ATOM 667 C CA . THR A 1 91 ? -9.584 -3.447 5.893 1.00 96.31 91 THR A CA 1
ATOM 668 C C . THR A 1 91 ? -8.324 -4.293 6.046 1.00 96.31 91 THR A C 1
ATOM 670 O O . THR A 1 91 ? -7.737 -4.748 5.061 1.00 96.31 91 THR A O 1
ATOM 673 N N . ALA A 1 92 ? -7.892 -4.489 7.288 1.00 94.69 92 ALA A N 1
ATOM 674 C CA . ALA A 1 92 ? -6.802 -5.378 7.677 1.00 94.69 92 ALA A CA 1
ATOM 675 C C . ALA A 1 92 ? -7.193 -6.174 8.932 1.00 94.69 92 ALA A C 1
ATOM 677 O O . ALA A 1 92 ? -8.056 -5.744 9.690 1.00 94.69 92 ALA A O 1
ATOM 678 N N . ASP A 1 93 ? -6.558 -7.330 9.137 1.00 89.50 93 ASP A N 1
ATOM 679 C CA . ASP A 1 93 ? -6.716 -8.182 10.331 1.00 89.50 93 ASP A CA 1
ATOM 680 C C . ASP A 1 93 ? -8.184 -8.408 10.769 1.00 89.50 93 ASP A C 1
ATOM 682 O O . ASP A 1 93 ? -8.582 -8.174 11.908 1.00 89.50 93 ASP A O 1
ATOM 686 N N . GLY A 1 94 ? -9.024 -8.819 9.813 1.00 83.31 94 GLY A N 1
ATOM 687 C CA . GLY A 1 94 ? -10.462 -9.018 10.008 1.00 83.31 94 GLY A CA 1
ATOM 688 C C . GLY A 1 94 ? -11.278 -7.784 9.633 1.00 83.31 94 GLY A C 1
ATOM 689 O O . GLY A 1 94 ? -11.897 -7.780 8.574 1.00 83.31 94 GLY A O 1
ATOM 690 N N . ASP A 1 95 ? -11.245 -6.740 10.464 1.00 87.62 95 ASP A N 1
ATOM 691 C CA . ASP A 1 95 ? -12.142 -5.572 10.342 1.00 87.62 95 ASP A CA 1
ATOM 692 C C . ASP A 1 95 ? -11.489 -4.233 10.732 1.00 87.62 95 ASP A C 1
ATOM 694 O O . ASP A 1 95 ? -12.160 -3.223 10.955 1.00 87.62 95 ASP A O 1
ATOM 698 N N . VAL A 1 96 ? -10.159 -4.180 10.821 1.00 92.56 96 VAL A N 1
ATOM 699 C CA . VAL A 1 96 ? -9.470 -2.929 11.142 1.00 92.56 96 VAL A CA 1
ATOM 700 C C . VAL A 1 96 ? -9.495 -2.011 9.928 1.00 92.56 96 VAL A C 1
ATOM 702 O O . VAL A 1 96 ? -8.853 -2.293 8.918 1.00 92.56 96 VAL A O 1
ATOM 705 N N . GLU A 1 97 ? -10.194 -0.884 10.041 1.00 94.19 97 GLU A N 1
ATOM 706 C CA . GLU A 1 97 ? -10.178 0.156 9.013 1.00 94.19 97 GLU A CA 1
ATOM 707 C C . GLU A 1 97 ? -8.800 0.826 8.923 1.00 94.19 97 GLU A C 1
ATOM 709 O O . GLU A 1 97 ? -8.320 1.464 9.867 1.00 94.19 97 GLU A O 1
ATOM 714 N N . VAL A 1 98 ? -8.192 0.731 7.743 1.00 95.31 98 VAL A N 1
ATOM 715 C CA . VAL A 1 98 ? -6.920 1.352 7.386 1.00 95.31 98 VAL A CA 1
ATOM 716 C C . VAL A 1 98 ? -7.166 2.385 6.293 1.00 95.31 98 VAL A C 1
ATOM 718 O O . VAL A 1 98 ? -7.692 2.073 5.227 1.00 95.31 98 VAL A O 1
ATOM 721 N N . ARG A 1 99 ? -6.762 3.631 6.535 1.00 96.06 99 ARG A N 1
ATOM 722 C CA . ARG A 1 99 ? -6.873 4.724 5.564 1.00 96.06 99 ARG A CA 1
ATOM 723 C C . ARG A 1 99 ? -5.586 4.909 4.787 1.00 96.06 99 ARG A C 1
ATOM 725 O O . ARG A 1 99 ? -4.514 5.036 5.383 1.00 96.06 99 ARG A O 1
ATOM 732 N N . VAL A 1 100 ? -5.732 4.993 3.471 1.00 96.81 100 VAL A N 1
ATOM 733 C CA . VAL A 1 100 ? -4.664 5.309 2.526 1.00 96.81 100 VAL A CA 1
ATOM 734 C C . VAL A 1 100 ? -4.402 6.815 2.542 1.00 96.81 100 VAL A C 1
ATOM 736 O O . VAL A 1 100 ? -5.303 7.626 2.329 1.00 96.81 100 VAL A O 1
ATOM 739 N N . GLY A 1 101 ? -3.167 7.190 2.856 1.00 93.25 101 GLY A N 1
ATOM 740 C CA . GLY A 1 101 ? -2.641 8.542 2.723 1.00 93.25 101 GLY A CA 1
ATOM 741 C C . GLY A 1 101 ? -2.128 8.809 1.310 1.00 93.25 101 GLY A C 1
ATOM 742 O O . GLY A 1 101 ? -2.441 8.084 0.371 1.00 93.25 101 GLY A O 1
ATOM 743 N N . GLU A 1 102 ? -1.325 9.855 1.153 1.00 87.31 102 GLU A N 1
ATOM 744 C CA . GLU A 1 102 ? -0.707 10.147 -0.142 1.00 87.31 102 GLU A CA 1
ATOM 745 C C . GLU A 1 102 ? 0.304 9.051 -0.518 1.00 87.31 102 GLU A C 1
ATOM 747 O O . GLU A 1 102 ? 1.033 8.551 0.355 1.00 87.31 102 GLU A O 1
ATOM 752 N N . PRO A 1 103 ? 0.360 8.651 -1.800 1.00 84.69 103 PRO A N 1
ATOM 753 C CA . PRO A 1 103 ? 1.434 7.809 -2.294 1.00 84.69 103 PRO A CA 1
ATOM 754 C C . PRO A 1 103 ? 2.794 8.463 -2.072 1.00 84.69 103 PRO A C 1
ATOM 756 O O . PRO A 1 103 ? 2.978 9.661 -2.283 1.00 84.69 103 PRO A O 1
ATOM 759 N N . VAL A 1 104 ? 3.778 7.658 -1.685 1.00 81.38 104 VAL A N 1
ATOM 760 C CA . VAL A 1 104 ? 5.154 8.132 -1.545 1.00 81.38 104 VAL A CA 1
ATOM 761 C C . VAL A 1 104 ? 5.668 8.553 -2.926 1.00 81.38 104 VAL A C 1
ATOM 763 O O . VAL A 1 104 ? 5.545 7.792 -3.884 1.00 81.38 104 VAL A O 1
ATOM 766 N N . GLY A 1 105 ? 6.257 9.748 -3.026 1.00 68.56 105 GLY A N 1
ATOM 767 C CA . GLY A 1 105 ? 6.919 10.227 -4.247 1.00 68.56 105 GLY A CA 1
ATOM 768 C C . GLY A 1 105 ? 5.992 10.709 -5.371 1.00 68.56 105 GLY A C 1
ATOM 769 O O . GLY A 1 105 ? 6.457 10.854 -6.496 1.00 68.56 105 GLY A O 1
ATOM 770 N N . LEU A 1 106 ? 4.705 10.946 -5.094 1.00 60.38 106 LEU A N 1
ATOM 771 C CA . LEU A 1 106 ? 3.808 11.697 -5.979 1.00 60.38 106 LEU A CA 1
ATOM 772 C C . LEU A 1 106 ? 3.589 13.088 -5.361 1.00 60.38 106 LEU A C 1
ATOM 774 O O . LEU A 1 106 ? 2.755 13.237 -4.473 1.00 60.38 106 LEU A O 1
ATOM 778 N N . ALA A 1 107 ? 4.387 14.067 -5.793 1.00 46.12 107 ALA A N 1
ATOM 779 C CA . ALA A 1 107 ? 4.246 15.493 -5.486 1.00 46.12 107 ALA A CA 1
ATOM 780 C C . ALA A 1 107 ? 4.235 16.298 -6.790 1.00 46.12 107 ALA A C 1
ATOM 782 O O . ALA A 1 107 ? 4.946 15.878 -7.733 1.00 46.12 107 ALA A O 1
#